Protein AF-A0A816AZQ3-F1 (afdb_monomer_lite)

Structure (mmCIF, N/CA/C/O backbone):
data_AF-A0A816AZQ3-F1
#
_entry.id   AF-A0A816AZQ3-F1
#
loop_
_atom_site.group_PDB
_atom_site.id
_atom_site.type_symbol
_atom_site.label_atom_id
_atom_site.label_alt_id
_atom_site.label_comp_id
_atom_site.label_asym_id
_atom_site.label_entity_id
_atom_site.label_seq_id
_atom_site.pdbx_PDB_ins_code
_atom_site.Cartn_x
_atom_site.Cartn_y
_atom_site.Cartn_z
_atom_site.occupancy
_atom_site.B_iso_or_equiv
_atom_site.auth_seq_id
_atom_site.auth_comp_id
_atom_site.auth_asym_id
_atom_site.auth_atom_id
_atom_site.pdbx_PDB_model_num
ATOM 1 N N . MET A 1 1 ? -24.708 -15.190 2.043 1.00 42.50 1 MET A N 1
ATOM 2 C CA . MET A 1 1 ? -24.342 -13.793 2.353 1.00 42.50 1 MET A CA 1
ATOM 3 C C . MET A 1 1 ? -22.857 -13.774 2.662 1.00 42.50 1 MET A C 1
ATOM 5 O O . MET A 1 1 ? -22.464 -14.393 3.641 1.00 42.50 1 MET A O 1
ATOM 9 N N . TYR A 1 2 ? -22.032 -13.162 1.811 1.00 41.44 2 TYR A N 1
ATOM 10 C CA . TYR A 1 2 ? -20.642 -12.883 2.171 1.00 41.44 2 TYR A CA 1
ATOM 11 C C . TYR A 1 2 ? -20.668 -11.680 3.112 1.00 41.44 2 TYR A C 1
ATOM 13 O O . TYR A 1 2 ? -21.053 -10.590 2.704 1.00 41.44 2 TYR A O 1
ATOM 21 N N . ASN A 1 3 ? -20.335 -11.891 4.385 1.00 49.22 3 ASN A N 1
ATOM 22 C CA . ASN A 1 3 ? -19.974 -10.777 5.251 1.00 49.22 3 ASN A CA 1
ATOM 23 C C . ASN A 1 3 ? -18.654 -10.234 4.706 1.00 49.22 3 ASN A C 1
ATOM 25 O O . ASN A 1 3 ? -17.605 -10.835 4.941 1.00 49.22 3 ASN A O 1
ATOM 29 N N . GLU A 1 4 ? -18.708 -9.143 3.946 1.00 53.72 4 GLU A N 1
ATOM 30 C CA . GLU A 1 4 ? -17.524 -8.379 3.561 1.00 53.72 4 GLU A CA 1
ATOM 31 C C . GLU A 1 4 ? -16.938 -7.747 4.824 1.00 53.72 4 GLU A C 1
ATOM 33 O O . GLU A 1 4 ? -17.225 -6.611 5.198 1.00 53.72 4 GLU A O 1
ATOM 38 N N . LYS A 1 5 ? -16.142 -8.532 5.547 1.00 63.66 5 LYS A N 1
ATOM 39 C CA . LYS A 1 5 ? -15.280 -8.002 6.591 1.00 63.66 5 LYS A CA 1
ATOM 40 C C . LYS A 1 5 ? -14.257 -7.104 5.899 1.00 63.66 5 LYS A C 1
ATOM 42 O O . LYS A 1 5 ? -13.479 -7.558 5.065 1.00 63.66 5 LYS A O 1
ATOM 47 N N . ASN A 1 6 ? -14.302 -5.815 6.216 1.00 69.31 6 ASN A N 1
ATOM 48 C CA . ASN A 1 6 ? -13.315 -4.855 5.752 1.00 69.31 6 ASN A CA 1
ATOM 49 C C . ASN A 1 6 ? -12.086 -4.931 6.667 1.00 69.31 6 ASN A C 1
ATOM 51 O O . ASN A 1 6 ? -12.118 -4.398 7.774 1.00 69.31 6 ASN A O 1
ATOM 55 N N . TYR A 1 7 ? -11.023 -5.580 6.197 1.00 82.31 7 TYR A N 1
ATOM 56 C CA . TYR A 1 7 ? -9.776 -5.790 6.941 1.00 82.31 7 TYR A CA 1
ATOM 57 C C . TYR A 1 7 ? -8.743 -4.671 6.750 1.00 82.31 7 TYR A C 1
ATOM 59 O O . TYR A 1 7 ? -7.595 -4.828 7.144 1.00 82.31 7 TYR A O 1
ATOM 67 N N . ILE A 1 8 ? -9.120 -3.514 6.180 1.00 86.38 8 ILE A N 1
ATOM 68 C CA . ILE A 1 8 ? -8.172 -2.401 5.980 1.00 86.38 8 ILE A CA 1
ATOM 69 C C . ILE A 1 8 ? -7.520 -1.940 7.294 1.00 86.38 8 ILE A C 1
ATOM 71 O O . ILE A 1 8 ? -6.388 -1.475 7.303 1.00 86.38 8 ILE A O 1
ATOM 75 N N . HIS A 1 9 ? -8.226 -2.114 8.412 1.00 83.00 9 HIS A N 1
ATOM 76 C CA . HIS A 1 9 ? -7.761 -1.785 9.755 1.00 83.00 9 HIS A CA 1
ATOM 77 C C . HIS A 1 9 ? -6.679 -2.731 10.293 1.00 83.00 9 HIS A C 1
ATOM 79 O O . HIS A 1 9 ? -6.071 -2.425 11.313 1.00 83.00 9 HIS A O 1
ATOM 85 N N . GLU A 1 10 ? -6.449 -3.874 9.643 1.00 89.25 10 GLU A N 1
ATOM 86 C CA . GLU A 1 10 ? -5.372 -4.796 10.011 1.00 89.25 10 GLU A CA 1
ATOM 87 C C . GLU A 1 10 ? -4.017 -4.354 9.450 1.00 89.25 10 GLU A C 1
ATOM 89 O O . GLU A 1 10 ? -2.994 -4.865 9.900 1.00 89.25 10 GLU A O 1
ATOM 94 N N . ILE A 1 11 ? -3.994 -3.408 8.500 1.00 91.94 11 ILE A N 1
ATOM 95 C CA . ILE A 1 11 ? -2.760 -2.806 7.993 1.00 91.94 11 ILE A CA 1
ATOM 96 C C . ILE A 1 11 ? -2.220 -1.851 9.055 1.00 91.94 11 ILE A C 1
ATOM 98 O O . ILE A 1 11 ? -2.835 -0.836 9.379 1.00 91.94 11 ILE A O 1
ATOM 102 N N . ASN A 1 12 ? -1.048 -2.180 9.582 1.00 91.06 12 ASN A N 1
ATOM 103 C CA . ASN A 1 12 ? -0.359 -1.396 10.595 1.00 91.06 12 ASN A CA 1
ATOM 104 C C . ASN A 1 12 ? 0.528 -0.316 9.973 1.00 91.06 12 ASN A C 1
ATOM 106 O O . ASN A 1 12 ? 0.639 0.777 10.522 1.00 91.06 12 ASN A O 1
ATOM 110 N N . GLU A 1 13 ? 1.184 -0.623 8.851 1.00 90.62 13 GLU A N 1
ATOM 111 C CA . GLU A 1 13 ? 2.167 0.275 8.246 1.00 90.62 13 GLU A CA 1
ATOM 112 C C . GLU A 1 13 ? 2.325 0.025 6.742 1.00 90.62 13 GLU A C 1
ATOM 114 O O . GLU A 1 13 ? 2.254 -1.112 6.270 1.00 90.62 13 GLU A O 1
ATOM 119 N N . ILE A 1 14 ? 2.592 1.102 6.000 1.00 92.69 14 ILE A N 1
ATOM 120 C CA . ILE A 1 14 ? 2.964 1.072 4.584 1.00 92.69 14 ILE A CA 1
ATOM 121 C C . ILE A 1 14 ? 4.373 1.651 4.457 1.00 92.69 14 ILE A C 1
ATOM 123 O O . ILE A 1 14 ? 4.608 2.787 4.867 1.00 92.69 14 ILE A O 1
ATOM 127 N N . ARG A 1 15 ? 5.310 0.902 3.864 1.00 89.31 15 ARG A N 1
ATOM 128 C CA . ARG A 1 15 ? 6.692 1.363 3.637 1.00 89.31 15 ARG A CA 1
ATOM 129 C C . ARG A 1 15 ? 7.020 1.419 2.157 1.00 89.31 15 ARG A C 1
ATOM 131 O O . ARG A 1 15 ? 6.777 0.459 1.434 1.00 89.31 15 ARG A O 1
ATOM 138 N N . SER A 1 16 ? 7.603 2.527 1.707 1.00 86.06 16 SER A N 1
ATOM 139 C CA . SER A 1 16 ? 8.136 2.654 0.349 1.00 86.06 16 SER A CA 1
ATOM 140 C C . SER A 1 16 ? 9.521 2.016 0.232 1.00 86.06 16 SER A C 1
ATOM 142 O O . SER A 1 16 ? 10.366 2.226 1.103 1.00 86.06 16 SER A O 1
ATOM 144 N N . GLY A 1 17 ? 9.773 1.344 -0.887 1.00 76.88 17 GLY A N 1
ATOM 145 C CA . GLY A 1 17 ? 11.014 0.631 -1.166 1.00 76.88 17 GLY A CA 1
ATOM 146 C C . GLY A 1 17 ? 11.056 -0.762 -0.540 1.00 76.88 17 GLY A C 1
ATOM 147 O O . GLY A 1 17 ? 10.130 -1.194 0.150 1.00 76.88 17 GLY A O 1
ATOM 148 N N . LEU A 1 18 ? 12.154 -1.463 -0.801 1.00 67.12 18 LEU A N 1
ATOM 149 C CA . LEU A 1 18 ? 12.484 -2.736 -0.173 1.00 67.12 18 LEU A CA 1
ATOM 150 C C . LEU A 1 18 ? 13.444 -2.443 0.978 1.00 67.12 18 LEU A C 1
ATOM 152 O O . LEU A 1 18 ? 14.560 -1.980 0.758 1.00 67.12 18 LEU A O 1
ATOM 156 N N . GLN A 1 19 ? 13.000 -2.640 2.219 1.00 59.19 19 GLN A N 1
ATOM 157 C CA . GLN A 1 19 ? 13.903 -2.624 3.366 1.00 59.19 19 GLN A CA 1
ATOM 158 C C . GLN A 1 19 ? 14.060 -4.046 3.890 1.00 59.19 19 GLN A C 1
ATOM 160 O O . GLN A 1 19 ? 13.116 -4.596 4.445 1.00 59.19 19 GLN A O 1
ATOM 165 N N . ASN A 1 20 ? 15.270 -4.597 3.749 1.00 54.03 20 ASN A N 1
ATOM 166 C CA . ASN A 1 20 ? 15.750 -5.783 4.464 1.00 54.03 20 ASN A CA 1
ATOM 167 C C . ASN A 1 20 ? 14.764 -6.963 4.517 1.00 54.03 20 ASN A C 1
ATOM 169 O O . ASN A 1 20 ? 14.461 -7.458 5.603 1.00 54.03 20 ASN A O 1
ATOM 173 N N . SER A 1 21 ? 14.291 -7.464 3.377 1.00 48.03 21 SER A N 1
ATOM 174 C CA . SER A 1 21 ? 13.556 -8.727 3.387 1.00 48.03 21 SER A CA 1
ATOM 175 C C . SER A 1 21 ? 13.995 -9.654 2.265 1.00 48.03 21 SER A C 1
ATOM 177 O O . SER A 1 21 ? 14.478 -9.247 1.211 1.00 48.03 21 SER A O 1
ATOM 179 N N . THR A 1 22 ? 13.793 -10.941 2.526 1.00 53.59 22 THR A N 1
ATOM 180 C CA . THR A 1 22 ? 13.894 -12.108 1.643 1.00 53.59 22 THR A CA 1
ATOM 181 C C . THR A 1 22 ? 13.322 -11.882 0.231 1.00 53.59 22 THR A C 1
ATOM 183 O O . THR A 1 22 ? 13.648 -12.626 -0.690 1.00 53.59 22 THR A O 1
ATOM 186 N N . PHE A 1 23 ? 12.515 -10.837 0.029 1.00 54.81 23 PHE A N 1
ATOM 187 C CA . PHE A 1 23 ? 12.049 -10.361 -1.270 1.00 54.81 23 PHE A CA 1
ATOM 188 C C . PHE A 1 23 ? 13.188 -10.005 -2.239 1.00 54.81 23 PHE A C 1
ATOM 190 O O . PHE A 1 23 ? 13.074 -10.332 -3.420 1.00 54.81 23 PHE A O 1
ATOM 197 N N . ASP A 1 24 ? 14.322 -9.481 -1.751 1.00 53.16 24 ASP A N 1
ATOM 198 C CA . ASP A 1 24 ? 15.526 -9.266 -2.574 1.00 53.16 24 ASP A CA 1
ATOM 199 C C . ASP A 1 24 ? 16.014 -10.581 -3.207 1.00 53.16 24 ASP A C 1
ATOM 201 O O . ASP A 1 24 ? 16.564 -10.586 -4.303 1.00 53.16 24 ASP A O 1
ATOM 205 N N . GLN A 1 25 ? 15.793 -11.731 -2.560 1.00 54.16 25 GLN A N 1
ATOM 206 C CA . GLN A 1 25 ? 16.197 -13.039 -3.090 1.00 54.16 25 GLN A CA 1
ATOM 207 C C . GLN A 1 25 ? 15.162 -13.633 -4.056 1.00 54.16 25 GLN A C 1
ATOM 209 O O . GLN A 1 25 ? 15.537 -14.362 -4.972 1.00 54.16 25 GLN A O 1
ATOM 214 N N . VAL A 1 26 ? 13.874 -13.315 -3.878 1.00 56.12 26 VAL A N 1
ATOM 215 C CA . VAL A 1 26 ? 12.772 -13.845 -4.702 1.00 56.12 26 VAL A CA 1
ATOM 216 C C . VAL A 1 26 ? 12.604 -13.046 -5.997 1.00 56.12 26 VAL A C 1
ATOM 218 O O . VAL A 1 26 ? 12.447 -13.636 -7.063 1.00 56.12 26 VAL A O 1
ATOM 221 N N . VAL A 1 27 ? 12.703 -11.715 -5.946 1.00 52.56 27 VAL A N 1
ATOM 222 C CA . VAL A 1 27 ? 12.581 -10.855 -7.140 1.00 52.56 27 VAL A CA 1
ATOM 223 C C . VAL A 1 27 ? 13.778 -10.999 -8.075 1.00 52.56 27 VAL A C 1
ATOM 225 O O . VAL A 1 27 ? 13.610 -10.955 -9.294 1.00 52.56 27 VAL A O 1
ATOM 228 N N . ASN A 1 28 ? 14.966 -11.275 -7.526 1.00 51.09 28 ASN A N 1
ATOM 229 C CA . ASN A 1 28 ? 16.173 -11.522 -8.317 1.00 51.09 28 ASN A CA 1
ATOM 230 C C . ASN A 1 28 ? 16.061 -12.734 -9.260 1.00 51.09 28 ASN A C 1
ATOM 232 O O . ASN A 1 28 ? 16.878 -12.850 -10.173 1.00 51.09 28 ASN A O 1
ATOM 236 N N . HIS A 1 29 ? 15.083 -13.629 -9.066 1.00 45.69 29 HIS A N 1
ATOM 237 C CA . HIS A 1 29 ? 14.981 -14.852 -9.860 1.00 45.69 29 HIS A CA 1
ATOM 238 C C . HIS A 1 29 ? 14.090 -14.741 -11.108 1.00 45.69 29 HIS A C 1
ATOM 240 O O . HIS A 1 29 ? 14.353 -15.464 -12.068 1.00 45.69 29 HIS A O 1
ATOM 246 N N . ASP A 1 30 ? 13.114 -13.823 -11.130 1.00 47.97 30 ASP A N 1
ATOM 247 C CA . ASP A 1 30 ? 12.167 -13.666 -12.252 1.00 47.97 30 ASP A CA 1
ATOM 248 C C . ASP A 1 30 ? 12.206 -12.283 -12.923 1.00 47.97 30 ASP A C 1
ATOM 250 O O . ASP A 1 30 ? 11.706 -12.124 -14.038 1.00 47.97 30 ASP A O 1
ATOM 254 N N . ILE A 1 31 ? 12.807 -11.269 -12.291 1.00 51.62 31 ILE A N 1
ATOM 255 C CA . ILE A 1 31 ? 12.772 -9.893 -12.801 1.00 51.62 31 ILE A CA 1
ATOM 256 C C . ILE A 1 31 ? 14.170 -9.278 -12.707 1.00 51.62 31 ILE A C 1
ATOM 258 O O . ILE A 1 31 ? 14.520 -8.584 -11.759 1.00 51.62 31 ILE A O 1
ATOM 262 N N . ALA A 1 32 ? 14.982 -9.511 -13.738 1.00 47.50 32 ALA A N 1
ATOM 263 C CA . ALA A 1 32 ? 16.314 -8.927 -13.911 1.00 47.50 32 ALA A CA 1
ATOM 264 C C . ALA A 1 32 ? 16.284 -7.418 -14.264 1.00 47.50 32 ALA A C 1
ATOM 266 O O . ALA A 1 32 ? 17.082 -6.953 -15.078 1.00 47.50 32 ALA A O 1
ATOM 267 N N . ASP A 1 33 ? 15.357 -6.645 -13.693 1.00 54.25 33 ASP A N 1
ATOM 268 C CA . ASP A 1 33 ? 15.190 -5.222 -13.986 1.00 54.25 33 ASP A CA 1
ATOM 269 C C . ASP A 1 33 ? 15.218 -4.405 -12.691 1.00 54.25 33 ASP A C 1
ATOM 271 O O . ASP A 1 33 ? 14.223 -4.283 -11.973 1.00 54.25 33 ASP A O 1
ATOM 275 N N . ARG A 1 34 ? 16.398 -3.834 -12.418 1.00 54.94 34 ARG A N 1
ATOM 276 C CA . ARG A 1 34 ? 16.728 -3.013 -11.239 1.00 54.94 34 ARG A CA 1
ATOM 277 C C . ARG A 1 34 ? 15.802 -1.805 -11.049 1.00 54.94 34 ARG A C 1
ATOM 279 O O . ARG A 1 34 ? 15.792 -1.213 -9.976 1.00 54.94 34 ARG A O 1
ATOM 286 N N . ASN A 1 35 ? 15.000 -1.447 -12.054 1.00 55.88 35 ASN A N 1
ATOM 287 C CA . ASN A 1 35 ? 13.992 -0.394 -11.933 1.00 55.88 35 ASN A CA 1
ATOM 288 C C . ASN A 1 35 ? 12.821 -0.780 -11.002 1.00 55.88 35 ASN A C 1
ATOM 290 O O . ASN A 1 35 ? 12.149 0.104 -10.474 1.00 55.88 35 ASN A O 1
ATOM 294 N N . HIS A 1 36 ? 12.589 -2.073 -10.742 1.00 61.62 36 HIS A N 1
ATOM 295 C CA . HIS A 1 36 ? 11.473 -2.531 -9.898 1.00 61.62 36 HIS A CA 1
ATOM 296 C C . HIS A 1 36 ? 11.658 -2.242 -8.404 1.00 61.62 36 HIS A C 1
ATOM 298 O O . HIS A 1 36 ? 10.662 -2.122 -7.686 1.00 61.62 36 HIS A O 1
ATOM 304 N N . GLU A 1 37 ? 12.898 -2.075 -7.936 1.00 66.38 37 GLU A N 1
ATOM 305 C CA . GLU A 1 37 ? 13.187 -1.691 -6.547 1.00 66.38 37 GLU A CA 1
ATOM 306 C C . GLU A 1 37 ? 12.714 -0.257 -6.257 1.00 66.38 37 GLU A C 1
ATOM 308 O O . GLU A 1 37 ? 12.183 0.032 -5.183 1.00 66.38 37 GLU A O 1
ATOM 313 N N . GLN A 1 38 ? 12.823 0.644 -7.242 1.00 78.12 38 GLN A N 1
ATOM 314 C CA . GLN A 1 38 ? 12.426 2.052 -7.109 1.00 78.12 38 GLN A CA 1
ATOM 315 C C . GLN A 1 38 ? 10.909 2.219 -6.905 1.00 78.12 38 GLN A C 1
ATOM 317 O O . GLN A 1 38 ? 10.440 3.175 -6.265 1.00 78.12 38 GLN A O 1
ATOM 322 N N . TYR A 1 39 ? 10.128 1.294 -7.463 1.00 85.94 39 TYR A N 1
ATOM 323 C CA . TYR A 1 39 ? 8.667 1.333 -7.442 1.00 85.94 39 TYR A CA 1
ATOM 324 C C . TYR A 1 39 ? 8.049 0.320 -6.474 1.00 85.94 39 TYR A C 1
ATOM 326 O O . TYR A 1 39 ? 6.826 0.161 -6.447 1.00 85.94 39 TYR A O 1
ATOM 334 N N . ALA A 1 40 ? 8.878 -0.328 -5.656 1.00 86.06 40 ALA A N 1
ATOM 335 C CA . ALA A 1 40 ? 8.431 -1.259 -4.639 1.00 86.06 40 ALA A CA 1
ATOM 336 C C . ALA A 1 40 ? 7.847 -0.553 -3.407 1.00 86.06 40 ALA A C 1
ATOM 338 O O . ALA A 1 40 ? 8.199 0.586 -3.079 1.00 86.06 40 ALA A O 1
ATOM 339 N N . PHE A 1 41 ? 6.948 -1.246 -2.715 1.00 89.19 41 PHE A N 1
ATOM 340 C CA . PHE A 1 41 ? 6.432 -0.882 -1.401 1.00 89.19 41 PHE A CA 1
ATOM 341 C C . PHE A 1 41 ? 5.891 -2.125 -0.686 1.00 89.19 41 PHE A C 1
ATOM 343 O O . PHE A 1 41 ? 5.600 -3.142 -1.315 1.00 89.19 41 PHE A O 1
ATOM 350 N N . SER A 1 42 ? 5.760 -2.048 0.636 1.00 90.12 42 SER A N 1
ATOM 351 C CA . SER A 1 42 ? 5.337 -3.171 1.475 1.00 90.12 42 SER A CA 1
ATOM 352 C C . SER A 1 42 ? 4.223 -2.765 2.429 1.00 90.12 42 SER A C 1
ATOM 354 O O . SER A 1 42 ? 4.228 -1.648 2.952 1.00 90.12 42 SER A O 1
ATOM 356 N N . LEU A 1 43 ? 3.288 -3.683 2.662 1.00 92.06 43 LEU A N 1
ATOM 357 C CA . LEU A 1 43 ? 2.242 -3.569 3.674 1.00 92.06 43 LEU A CA 1
ATOM 358 C C . LEU A 1 43 ? 2.572 -4.510 4.828 1.00 92.06 43 LEU A C 1
ATOM 360 O O . LEU A 1 43 ? 2.753 -5.706 4.605 1.00 92.06 43 LEU A O 1
ATOM 364 N N . TYR A 1 44 ? 2.599 -3.977 6.044 1.00 90.75 44 TYR A N 1
ATOM 365 C CA . TYR A 1 44 ? 2.722 -4.755 7.272 1.00 90.75 44 TYR A CA 1
ATOM 366 C C . TYR A 1 44 ? 1.350 -4.843 7.919 1.00 90.75 44 TYR A C 1
ATOM 368 O O . TYR A 1 44 ? 0.710 -3.813 8.148 1.00 90.75 44 TYR A O 1
ATOM 376 N N . TYR A 1 45 ? 0.896 -6.056 8.205 1.00 91.00 45 TYR A N 1
ATOM 377 C CA . TYR A 1 45 ? -0.424 -6.294 8.772 1.00 91.00 45 TYR A CA 1
ATOM 378 C C . TYR A 1 45 ? -0.381 -7.363 9.863 1.00 91.00 45 TYR A C 1
ATOM 380 O O . TYR A 1 45 ? 0.657 -7.982 10.121 1.00 91.00 45 TYR A O 1
ATOM 388 N N . ASN A 1 46 ? -1.508 -7.531 10.561 1.00 87.94 46 ASN A N 1
ATOM 389 C CA . ASN A 1 46 ? -1.645 -8.503 11.648 1.00 87.94 46 ASN A CA 1
ATOM 390 C C . ASN A 1 46 ? -0.597 -8.296 12.768 1.00 87.94 46 ASN A C 1
ATOM 392 O O . ASN A 1 46 ? 0.042 -9.235 13.247 1.00 87.94 46 ASN A O 1
ATOM 396 N N . ASN A 1 47 ? -0.402 -7.039 13.184 1.00 88.06 47 ASN A N 1
ATOM 397 C CA . ASN A 1 47 ? 0.612 -6.610 14.155 1.00 88.06 47 ASN A CA 1
ATOM 398 C C . ASN A 1 47 ? 2.041 -6.957 13.719 1.00 88.06 47 ASN A C 1
ATOM 400 O O . ASN A 1 47 ? 2.816 -7.500 14.510 1.00 88.06 47 ASN A O 1
ATOM 404 N N . TYR A 1 48 ? 2.380 -6.635 12.468 1.00 86.88 48 TYR A N 1
ATOM 405 C CA . TYR A 1 48 ? 3.705 -6.867 11.875 1.00 86.88 48 TYR A CA 1
ATOM 406 C C . TYR A 1 48 ? 4.112 -8.344 11.770 1.00 86.88 48 TYR A C 1
ATOM 408 O O . TYR A 1 48 ? 5.296 -8.645 11.641 1.00 86.88 48 TYR A O 1
ATOM 416 N N . ARG A 1 49 ? 3.157 -9.278 11.860 1.00 87.94 49 ARG A N 1
ATOM 417 C CA . ARG A 1 49 ? 3.435 -10.712 11.671 1.00 87.94 49 ARG A CA 1
ATOM 418 C C . ARG A 1 49 ? 3.507 -11.096 10.207 1.00 87.94 49 ARG A C 1
ATOM 420 O O . ARG A 1 49 ? 4.248 -12.012 9.868 1.00 87.94 49 ARG A O 1
ATOM 427 N N . ASP A 1 50 ? 2.730 -10.401 9.386 1.00 86.56 50 ASP A N 1
ATOM 428 C CA . ASP A 1 50 ? 2.567 -10.711 7.981 1.00 86.56 50 ASP A CA 1
ATOM 429 C C . ASP A 1 50 ? 2.954 -9.499 7.125 1.00 86.56 50 ASP A C 1
ATOM 431 O O . ASP A 1 50 ? 2.698 -8.341 7.480 1.00 86.56 50 ASP A O 1
ATOM 435 N N . GLU A 1 51 ? 3.575 -9.785 5.981 1.00 87.19 51 GLU A N 1
ATOM 436 C CA . GLU A 1 51 ? 4.083 -8.791 5.038 1.00 87.19 51 GLU A CA 1
ATOM 437 C C . GLU A 1 51 ? 3.558 -9.089 3.631 1.00 87.19 51 GLU A C 1
ATOM 439 O O . GLU A 1 51 ? 3.533 -10.238 3.185 1.00 87.19 51 GLU A O 1
ATOM 444 N N . LEU A 1 52 ? 3.125 -8.048 2.918 1.00 87.31 52 LEU A N 1
ATOM 445 C CA . LEU A 1 52 ? 2.801 -8.117 1.495 1.00 87.31 52 LEU A CA 1
ATOM 446 C C . LEU A 1 52 ? 3.695 -7.139 0.739 1.00 87.31 52 LEU A C 1
ATOM 448 O O . LEU A 1 52 ? 3.554 -5.925 0.881 1.00 87.31 52 LEU A O 1
ATOM 452 N N . HIS A 1 53 ? 4.590 -7.679 -0.080 1.00 85.31 53 HIS A N 1
ATOM 453 C CA . HIS A 1 53 ? 5.497 -6.910 -0.923 1.00 85.31 53 HIS A CA 1
ATOM 454 C C . HIS A 1 53 ? 4.912 -6.742 -2.327 1.00 85.31 53 HIS A C 1
ATOM 456 O O . HIS A 1 53 ? 4.470 -7.708 -2.951 1.00 85.31 53 HIS A O 1
ATOM 462 N N . LEU A 1 54 ? 4.913 -5.509 -2.825 1.00 85.69 54 LEU A N 1
ATOM 463 C CA . LEU A 1 54 ? 4.345 -5.129 -4.112 1.00 85.69 54 LEU A CA 1
ATOM 464 C C . LEU A 1 54 ? 5.359 -4.285 -4.884 1.00 85.69 54 LEU A C 1
ATOM 466 O O . LEU A 1 54 ? 6.125 -3.523 -4.299 1.00 85.69 54 LEU A O 1
ATOM 470 N N . SER A 1 55 ? 5.333 -4.382 -6.210 1.00 84.88 55 SER A N 1
ATOM 471 C CA . SER A 1 55 ? 6.062 -3.471 -7.092 1.00 84.88 55 SER A CA 1
ATOM 472 C C . SER A 1 55 ? 5.113 -2.918 -8.143 1.00 84.88 55 SER A C 1
ATOM 474 O O . SER A 1 55 ? 4.285 -3.643 -8.699 1.00 84.88 55 SER A O 1
ATOM 476 N N . ALA A 1 56 ? 5.185 -1.610 -8.366 1.00 86.44 56 ALA A N 1
ATOM 477 C CA . ALA A 1 56 ? 4.398 -0.927 -9.379 1.00 86.44 56 ALA A CA 1
ATOM 478 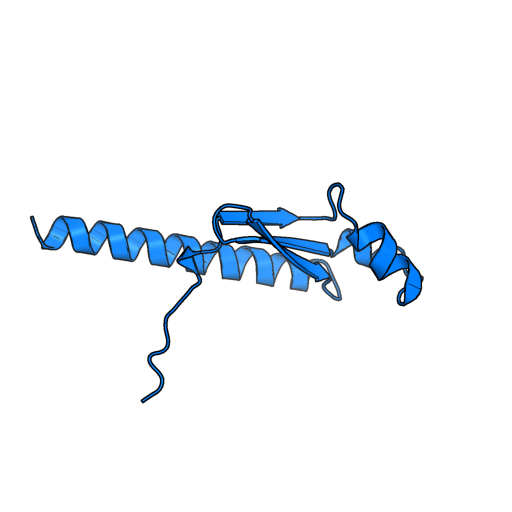C C . ALA A 1 56 ? 5.200 -0.751 -10.676 1.00 86.44 56 ALA A C 1
ATOM 480 O O . ALA A 1 56 ? 6.425 -0.757 -10.681 1.00 86.44 56 ALA A O 1
ATOM 481 N N . LYS A 1 57 ? 4.492 -0.520 -11.785 1.00 85.69 57 LYS A N 1
ATOM 482 C CA . LYS A 1 57 ? 5.111 -0.250 -13.094 1.00 85.69 57 LYS A CA 1
ATOM 483 C C . LYS A 1 57 ? 5.854 1.094 -13.170 1.00 85.69 57 LYS A C 1
ATOM 485 O O . LYS A 1 57 ? 6.708 1.269 -14.028 1.00 85.69 57 LYS A O 1
ATOM 490 N N . ASP A 1 58 ? 5.463 2.056 -12.335 1.00 88.00 58 ASP A N 1
ATOM 491 C CA . ASP A 1 58 ? 6.000 3.413 -12.302 1.00 88.00 58 ASP A CA 1
ATOM 492 C C . ASP A 1 58 ? 5.738 4.075 -10.937 1.00 88.00 58 ASP A C 1
ATOM 494 O O . ASP A 1 58 ? 4.941 3.603 -10.116 1.00 88.00 58 ASP A O 1
ATOM 498 N N . GLU A 1 59 ? 6.413 5.201 -10.697 1.00 90.00 59 GLU A N 1
ATOM 499 C CA . GLU A 1 59 ? 6.313 5.950 -9.443 1.00 90.00 59 GLU A CA 1
ATOM 500 C C . GLU A 1 59 ? 4.912 6.520 -9.192 1.00 90.00 59 GLU A C 1
ATOM 502 O O . GLU A 1 59 ? 4.451 6.545 -8.050 1.00 90.00 59 GLU A O 1
ATOM 507 N N . SER A 1 60 ? 4.207 6.943 -10.244 1.00 94.06 60 SER A N 1
ATOM 508 C CA . SER A 1 60 ? 2.854 7.491 -10.117 1.00 94.06 60 SER A CA 1
ATOM 509 C C . SER A 1 60 ? 1.878 6.436 -9.595 1.00 94.06 60 SER A C 1
ATOM 511 O O . SER A 1 60 ? 1.119 6.697 -8.662 1.00 94.06 60 SER A O 1
ATOM 513 N N . THR A 1 61 ? 1.956 5.222 -10.136 1.00 93.81 61 THR A N 1
ATOM 514 C CA . THR A 1 61 ? 1.141 4.077 -9.732 1.00 93.81 61 THR A CA 1
ATOM 515 C C . THR A 1 61 ? 1.467 3.661 -8.299 1.00 93.81 61 THR A C 1
ATOM 517 O O . THR A 1 61 ? 0.544 3.470 -7.508 1.00 93.81 61 THR A O 1
ATOM 520 N N . LYS A 1 62 ? 2.756 3.589 -7.926 1.00 92.38 62 LYS A N 1
ATOM 521 C CA . LYS A 1 62 ? 3.182 3.357 -6.531 1.00 92.38 62 LYS A CA 1
ATOM 522 C C . LYS A 1 62 ? 2.531 4.373 -5.588 1.00 92.38 62 LYS A C 1
ATOM 524 O O . LYS A 1 62 ? 1.887 3.997 -4.612 1.00 92.38 62 LYS A O 1
ATOM 529 N N . ASN A 1 63 ? 2.676 5.660 -5.894 1.00 94.62 63 ASN A N 1
ATOM 530 C CA . ASN A 1 63 ? 2.196 6.735 -5.031 1.00 94.62 63 ASN A CA 1
ATOM 531 C C . ASN A 1 63 ? 0.667 6.737 -4.915 1.00 94.62 63 ASN A C 1
ATOM 533 O O . ASN A 1 63 ? 0.149 6.942 -3.821 1.00 94.62 63 ASN A O 1
ATOM 537 N N . MET A 1 64 ? -0.050 6.451 -6.006 1.00 96.88 64 MET A N 1
ATOM 538 C CA . MET A 1 64 ? -1.509 6.324 -5.997 1.00 96.88 64 MET A CA 1
ATOM 539 C C . MET A 1 64 ? -1.977 5.219 -5.043 1.00 96.88 64 MET A C 1
ATOM 541 O O . MET A 1 64 ? -2.886 5.451 -4.247 1.00 96.88 64 MET A O 1
ATOM 545 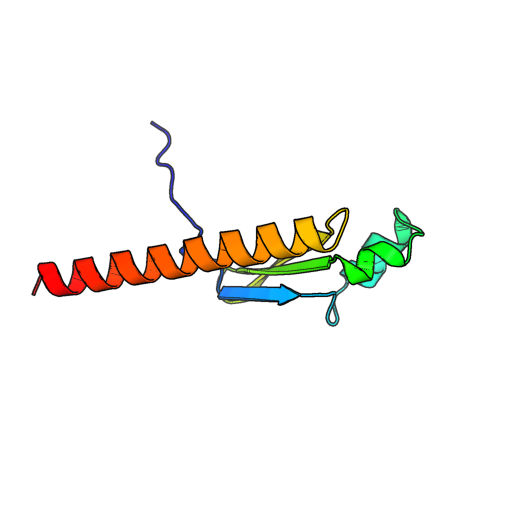N N . TRP A 1 65 ? -1.344 4.042 -5.085 1.00 95.31 65 TRP A N 1
ATOM 546 C CA . TRP A 1 65 ? -1.673 2.937 -4.182 1.00 95.31 65 TRP A CA 1
ATOM 547 C C . TRP A 1 65 ? -1.390 3.282 -2.721 1.00 95.31 65 TRP A C 1
ATOM 549 O O . TRP A 1 65 ? -2.271 3.106 -1.882 1.00 95.31 65 TRP A O 1
ATOM 559 N N . ILE A 1 66 ? -0.204 3.819 -2.419 1.00 94.56 66 ILE A N 1
ATOM 560 C CA . ILE A 1 66 ? 0.168 4.209 -1.050 1.00 94.56 66 ILE A CA 1
ATOM 561 C C . ILE A 1 66 ? -0.816 5.249 -0.500 1.00 94.56 66 ILE A C 1
ATOM 563 O O . ILE A 1 66 ? -1.360 5.070 0.588 1.00 94.56 66 ILE A O 1
ATOM 567 N N . GLN A 1 67 ? -1.091 6.313 -1.259 1.00 95.44 67 GLN A N 1
ATOM 568 C CA . GLN A 1 67 ? -2.000 7.381 -0.833 1.00 95.44 67 GLN A CA 1
ATOM 569 C C . GLN A 1 67 ? -3.439 6.883 -0.670 1.00 95.44 67 GLN A C 1
ATOM 571 O O . GLN A 1 67 ? -4.101 7.227 0.308 1.00 95.44 67 GLN A O 1
ATOM 576 N N . GLY A 1 68 ? -3.924 6.058 -1.602 1.00 95.38 68 GLY A N 1
ATOM 577 C CA . GLY A 1 68 ? -5.266 5.487 -1.537 1.00 95.38 68 GLY A CA 1
ATOM 578 C C . GLY A 1 68 ? -5.452 4.578 -0.322 1.00 95.38 68 GLY A C 1
ATOM 579 O O . GLY A 1 68 ? -6.445 4.703 0.393 1.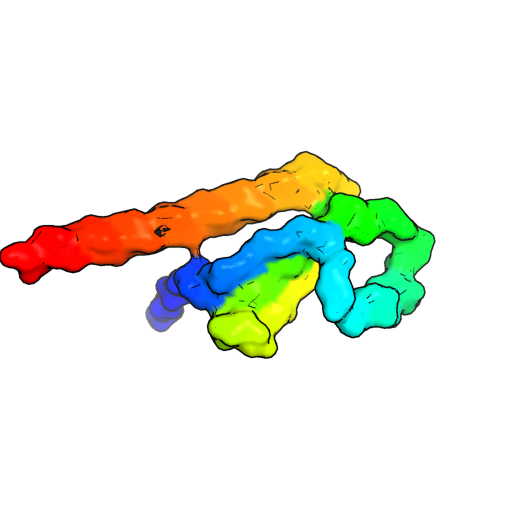00 95.38 68 GLY A O 1
ATOM 580 N N . LEU A 1 69 ? -4.479 3.705 -0.047 1.00 94.19 69 LEU A N 1
ATOM 581 C CA . LEU A 1 69 ? -4.505 2.822 1.121 1.00 94.19 69 LEU A CA 1
ATOM 582 C C . LEU A 1 69 ? -4.438 3.614 2.428 1.00 94.19 69 LEU A C 1
ATOM 584 O O . LEU A 1 69 ? -5.253 3.369 3.317 1.00 94.19 69 LEU A O 1
ATOM 588 N N . GLN A 1 70 ? -3.548 4.607 2.521 1.00 92.81 70 GLN A N 1
ATOM 589 C CA . GLN A 1 70 ? -3.461 5.472 3.698 1.00 92.81 70 GLN A CA 1
ATOM 590 C C . GLN A 1 70 ? -4.789 6.194 3.957 1.00 92.81 70 GLN A C 1
ATOM 592 O O . GLN A 1 70 ? -5.291 6.192 5.078 1.00 92.81 70 GLN A O 1
ATOM 597 N N . HIS A 1 71 ? -5.421 6.728 2.907 1.00 92.19 71 HIS A N 1
ATOM 598 C CA . HIS A 1 71 ? -6.722 7.379 3.033 1.00 92.19 71 HIS A CA 1
ATOM 599 C C . HIS A 1 71 ? -7.806 6.429 3.563 1.00 92.19 71 HIS A C 1
ATOM 601 O O . HIS A 1 71 ? -8.632 6.822 4.389 1.00 92.19 71 HIS A O 1
ATOM 607 N N . LEU A 1 72 ? -7.812 5.168 3.118 1.00 90.44 72 LEU A N 1
ATOM 608 C CA . LEU A 1 72 ? -8.769 4.174 3.602 1.00 90.44 72 LEU A CA 1
ATOM 609 C C . LEU A 1 72 ? -8.534 3.832 5.081 1.00 90.44 72 LEU A C 1
ATOM 611 O O . LEU A 1 72 ? -9.512 3.782 5.832 1.00 90.44 72 LEU A O 1
ATOM 615 N N . ILE A 1 73 ? -7.277 3.668 5.505 1.00 88.94 73 ILE A N 1
ATOM 616 C CA . ILE A 1 73 ? -6.890 3.437 6.909 1.00 88.94 73 ILE A CA 1
ATOM 617 C C . ILE A 1 73 ? -7.360 4.604 7.788 1.00 88.94 73 ILE A C 1
ATOM 619 O O . ILE A 1 73 ? -8.101 4.398 8.754 1.00 88.94 73 ILE A O 1
ATOM 623 N N . ASP A 1 74 ? -7.029 5.836 7.401 1.00 87.19 74 ASP A N 1
ATOM 624 C CA . ASP A 1 74 ? -7.393 7.044 8.148 1.00 87.19 74 ASP A CA 1
ATOM 625 C C . ASP A 1 74 ? -8.919 7.211 8.228 1.00 87.19 74 ASP A C 1
ATOM 627 O O . ASP A 1 74 ? -9.484 7.493 9.288 1.00 87.19 74 ASP A O 1
ATOM 631 N N . SER A 1 75 ? -9.623 6.976 7.114 1.00 85.81 75 SER A N 1
ATOM 632 C CA . SER A 1 75 ? -11.086 7.055 7.070 1.00 85.81 75 SER A CA 1
ATOM 633 C C . SER A 1 75 ? -11.755 6.023 7.982 1.00 85.81 75 SER A C 1
ATOM 635 O O . SER A 1 75 ? -12.814 6.294 8.557 1.00 85.81 75 SER A O 1
ATOM 637 N N . HIS A 1 76 ? -11.146 4.844 8.137 1.00 80.38 76 HIS A N 1
ATOM 638 C CA . HIS A 1 76 ? -11.636 3.806 9.029 1.00 80.38 76 HIS A CA 1
ATOM 639 C C . HIS A 1 76 ? -11.439 4.204 10.497 1.00 80.38 76 HIS A C 1
ATOM 641 O O . HIS A 1 76 ? -12.393 4.131 11.275 1.00 80.38 76 HIS A O 1
ATOM 647 N N . ALA A 1 77 ? -10.253 4.701 10.860 1.00 75.75 77 ALA A N 1
ATOM 648 C CA . ALA A 1 77 ? -9.963 5.191 12.208 1.00 75.75 77 ALA A CA 1
ATOM 649 C C . ALA A 1 77 ? -10.931 6.314 12.631 1.00 75.75 77 ALA A C 1
ATOM 651 O O . ALA A 1 77 ? -11.493 6.284 13.728 1.00 75.75 77 ALA A O 1
ATOM 652 N N . LEU A 1 78 ? -11.218 7.257 11.726 1.00 68.50 78 LEU A N 1
ATOM 653 C CA . LEU A 1 78 ? -12.181 8.337 11.967 1.00 68.50 78 LEU A CA 1
ATOM 654 C C . LEU A 1 78 ? -13.614 7.828 12.193 1.00 68.50 78 LEU A C 1
ATOM 656 O O . LEU A 1 78 ? -14.338 8.372 13.031 1.00 68.50 78 LEU A O 1
ATOM 660 N N . LYS A 1 79 ? -14.047 6.790 11.464 1.00 71.75 79 LYS A N 1
ATOM 661 C CA . LYS A 1 79 ? -15.373 6.180 11.664 1.00 71.75 79 LYS A CA 1
ATOM 662 C C . LYS A 1 79 ? -15.494 5.530 13.042 1.00 71.75 79 LYS A C 1
ATOM 664 O O . LYS A 1 79 ? -16.520 5.721 13.690 1.00 71.75 79 LYS A O 1
ATOM 669 N N . GLN A 1 80 ? -14.459 4.825 13.505 1.00 67.81 80 GLN A N 1
ATOM 670 C CA . GLN A 1 80 ? -14.457 4.221 14.842 1.00 67.81 80 GLN A CA 1
ATOM 671 C C . GLN A 1 80 ? -14.536 5.285 15.948 1.00 67.81 80 GLN A C 1
ATOM 673 O O . GLN A 1 80 ? -15.352 5.163 16.856 1.00 67.81 80 GLN A O 1
ATOM 678 N N . GLN A 1 81 ? -13.767 6.374 15.841 1.00 63.78 81 GLN A N 1
ATOM 679 C CA . GLN A 1 81 ? -13.797 7.462 16.829 1.00 63.78 81 GLN A CA 1
ATOM 680 C C . GLN A 1 81 ? -15.169 8.146 16.919 1.00 63.78 81 GLN A C 1
ATOM 682 O O . GLN A 1 81 ? -15.667 8.393 18.015 1.00 63.78 81 GLN A O 1
ATOM 687 N N . ARG A 1 82 ? -15.814 8.426 15.776 1.00 56.66 82 ARG A N 1
ATOM 688 C CA . ARG A 1 82 ? -17.170 9.007 15.757 1.00 56.66 82 ARG A CA 1
ATOM 689 C C . ARG A 1 82 ? -18.218 8.078 16.362 1.00 56.66 82 ARG A C 1
ATOM 691 O O . ARG A 1 82 ? -19.161 8.564 16.974 1.00 56.66 82 ARG A O 1
ATOM 698 N N . HIS A 1 83 ? -18.071 6.768 16.176 1.00 58.59 83 HIS A N 1
ATOM 699 C CA . HIS A 1 83 ? -18.975 5.792 16.776 1.00 58.59 83 HIS A CA 1
ATOM 700 C C . HIS A 1 83 ? -18.886 5.824 18.306 1.00 58.59 83 HIS A C 1
ATOM 702 O O . HIS A 1 83 ? -19.916 5.969 18.950 1.00 58.59 83 HIS A O 1
ATOM 708 N N . VAL A 1 84 ? -17.669 5.833 18.865 1.00 63.00 84 VAL A N 1
ATOM 709 C CA . VAL A 1 84 ? -17.449 5.921 20.321 1.00 63.00 84 VAL A CA 1
ATOM 710 C C . VAL A 1 84 ? -18.088 7.181 20.920 1.00 63.00 84 VAL A C 1
ATOM 712 O O . VAL A 1 84 ? -18.734 7.104 21.960 1.00 63.00 84 VAL A O 1
ATOM 715 N N . ILE A 1 85 ? -17.960 8.330 20.249 1.00 61.12 85 ILE A N 1
ATOM 716 C CA . 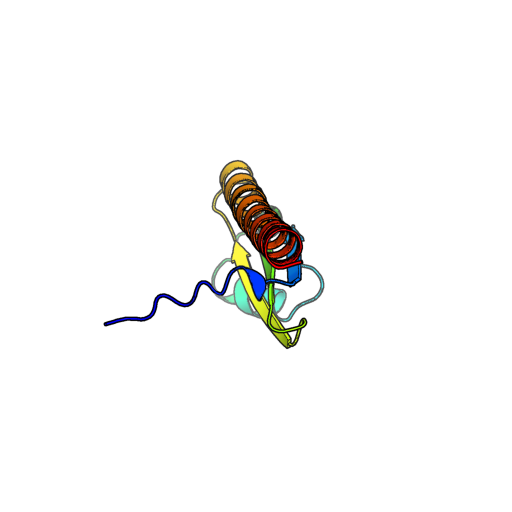ILE A 1 85 ? -18.517 9.6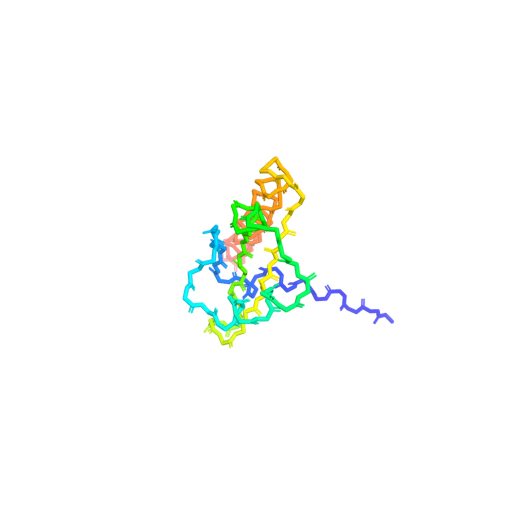09 20.727 1.00 61.12 85 ILE A CA 1
ATOM 717 C C . ILE A 1 85 ? -20.052 9.624 20.692 1.00 61.12 85 ILE A C 1
ATOM 719 O O . ILE A 1 85 ? -20.670 10.248 21.542 1.00 61.12 85 ILE A O 1
ATOM 723 N N . ASN A 1 86 ? -20.683 8.957 19.724 1.00 59.66 86 ASN A N 1
ATOM 724 C CA . ASN A 1 86 ? -22.145 8.960 19.593 1.00 59.66 86 ASN A CA 1
ATOM 725 C C . ASN A 1 86 ? -22.848 7.934 20.500 1.00 59.66 86 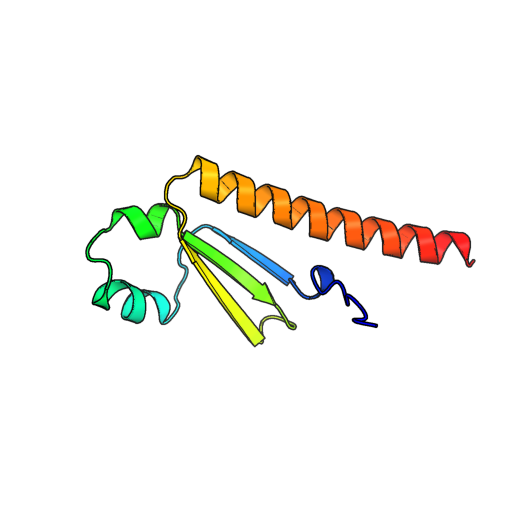ASN A C 1
ATOM 727 O O . ASN A 1 86 ? -24.075 7.937 20.575 1.00 59.66 86 ASN A O 1
ATOM 731 N N . GLU A 1 87 ? -22.092 7.046 21.149 1.00 57.38 87 GLU A N 1
ATOM 732 C CA . GLU A 1 87 ? -22.597 6.044 22.096 1.00 57.38 87 GLU A CA 1
ATOM 733 C C . GLU A 1 87 ? -22.317 6.402 23.571 1.00 57.38 87 GLU A C 1
ATOM 735 O O . GLU A 1 87 ? -22.667 5.623 24.460 1.00 57.38 87 GLU A O 1
ATOM 740 N N . THR A 1 88 ? -21.712 7.569 23.837 1.00 50.72 88 THR A N 1
ATOM 741 C CA . THR A 1 88 ? -21.479 8.133 25.184 1.00 50.72 88 THR A CA 1
ATOM 742 C C . THR A 1 88 ? -22.359 9.346 25.451 1.00 50.72 88 THR A C 1
ATOM 744 O O . THR A 1 88 ? -22.740 9.519 26.631 1.00 50.72 88 THR A O 1
#

InterPro domains:
  IPR001849 Pleckstrin homology domain [PF16457] (5-73)
  IPR001849 Pleckstrin homology domain [PS50003] (1-74)
  IPR011993 PH-like domain superfamily [G3DSA:2.30.29.30] (2-83)

Secondary structure (DSSP, 8-state):
-------GGGEEEEEES--SSTHHHHHHHH---THHHHTEEEEEETTTTEEEEEE-SSHHHHHHHHHHHHHHHHHHHHHHHHHHHHT-

Radius of gyration: 16.27 Å; chains: 1; bounding box: 41×24×39 Å

Organism: NCBI:txid392033

Foldseek 3Di:
DPPPDDCLLQFPDKAQFDDDDPVVVVCVPPPPDPVQRNQKMKTQGPPNPDIDIDTDPDNVRSVCVVVVSVVVNVVVVVVVVVVVVVVD

Sequence (88 aa):
MYNEKNYIHEINEIRSGLQNSTFDQVVNHDIADRNHEQYAFSLYYNNYRDELHLSAKDESTKNMWIQGLQHLIDSHALKQQRHVINET

pLDDT: mean 75.11, std 17.0, range [41.44, 96.88]